Protein AF-A0A426XY56-F1 (afdb_monomer)

Foldseek 3Di:
DDDDPDDDPVVVVVVVCVPVPPPCVVVVDVVVVVCVVVVVPPVVVVCCVVPPDPVVVVVVVVVVVVVVVVVVVVVVVVVVVCVDPVVVVVVVVVVVVVVLVVVVVVVVVVCVVVVPDDDPDDPPPCDVVNVVVDDPPDDDDPPDDDPDD

pLDDT: mean 72.19, std 15.32, range [39.28, 96.94]

Secondary structure (DSSP, 8-state):
--------HHHHHHHHHTT-TTSGGGG-SHHHHHHHHTT-S-HHHHHHHHHS-HHHHHHHHHHHHHHHHHHHHHHHHHHHHHHSHHHHHHHHHHHHHHHHHHHHHHHHHHHHH-TT------TT---TTGGGS----------------

Organism: Ensete ventricosum (NCBI:txid4639)

Sequence (149 aa):
MSDLGHQDPEKEMKARWKGLKNSMKVWNNSSTVEEFKRGLLHPQLARELYTLPSEVLMARAAKEMVLSARAELPRQSVVQYKESLDFKEGLKRMSRVTYEYRYRVALACFHARHLDAEVEEDPFTIHPEDDLVPMERQHAFDDSVSLEP

Solvent-accessible surface area (backbone atoms only — not comparable to full-atom values): 9426 Å² total; per-residue (Å²): 137,84,85,78,76,83,73,60,67,66,60,58,51,55,59,63,54,72,74,59,80,80,68,67,70,81,66,72,44,71,64,64,50,53,34,44,76,70,59,58,55,41,65,61,56,60,47,43,70,76,71,50,58,70,69,61,54,52,55,49,52,52,50,52,52,52,53,49,54,62,54,46,54,58,54,51,50,52,53,53,48,66,68,33,67,66,47,52,51,49,48,53,52,52,50,49,54,56,49,54,52,51,48,53,53,52,49,54,56,45,44,76,75,39,81,86,64,85,74,79,79,63,93,79,65,81,48,82,73,55,71,72,51,85,69,87,87,72,82,80,79,84,81,78,77,85,79,79,133

Nearest PDB structures (foldseek):
  5lj3-assembly1_O  TM=2.291E-01  e=9.831E+00  Saccharomyces cerevisiae

Radius of gyration: 33.85 Å; Cα contacts (8 Å, |Δi|>4): 17; chains: 1; bounding box: 81×64×85 Å

Mean predicted aligned error: 19.59 Å

Structure (mmCIF, N/CA/C/O backbone):
data_AF-A0A426XY56-F1
#
_entry.id   AF-A0A426XY56-F1
#
loop_
_atom_site.group_PDB
_atom_site.id
_atom_site.type_symbol
_atom_site.label_atom_id
_atom_site.label_alt_id
_atom_site.label_comp_id
_atom_site.label_asym_id
_atom_site.label_entity_id
_atom_site.label_seq_id
_atom_site.pdbx_PDB_ins_code
_atom_site.Cartn_x
_atom_site.Cartn_y
_atom_site.Cartn_z
_atom_site.occupancy
_atom_site.B_iso_or_equiv
_atom_site.auth_seq_id
_atom_site.auth_comp_id
_atom_site.auth_asym_id
_atom_site.auth_atom_id
_atom_site.pdbx_PDB_model_num
ATOM 1 N N . MET A 1 1 ? -50.212 35.000 48.508 1.00 39.28 1 MET A N 1
ATOM 2 C CA . MET A 1 1 ? -49.393 35.247 47.305 1.00 39.28 1 MET A CA 1
ATOM 3 C C . MET A 1 1 ? -47.948 35.282 47.765 1.00 39.28 1 MET A C 1
ATOM 5 O O . MET A 1 1 ? -47.599 36.215 48.471 1.00 39.28 1 MET A O 1
ATOM 9 N N . SER A 1 2 ? -47.174 34.227 47.503 1.00 54.44 2 SER A N 1
ATOM 10 C CA . SER A 1 2 ? -45.762 34.171 47.901 1.00 54.44 2 SER A CA 1
ATOM 11 C C . SER A 1 2 ? -44.899 34.670 46.754 1.00 54.44 2 SER A C 1
ATOM 13 O O . SER A 1 2 ? -44.978 34.147 45.644 1.00 54.44 2 SER A O 1
ATOM 15 N N . ASP A 1 3 ? -44.128 35.706 47.057 1.00 49.12 3 ASP A N 1
ATOM 16 C CA . ASP A 1 3 ? -43.170 36.363 46.183 1.00 49.12 3 ASP A CA 1
ATOM 17 C C . ASP A 1 3 ? -42.015 35.398 45.864 1.00 49.12 3 ASP A C 1
ATOM 19 O O . ASP A 1 3 ? -4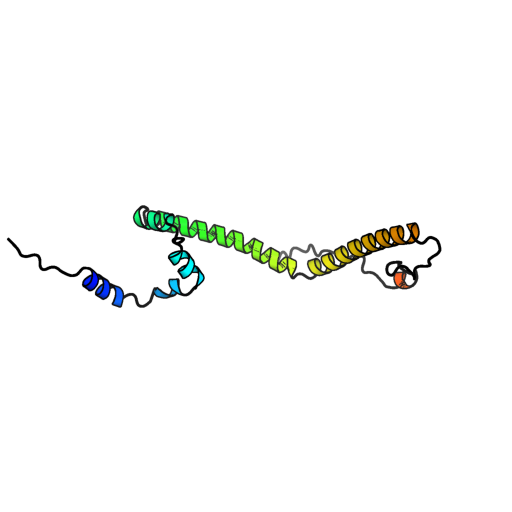1.253 34.988 46.744 1.00 49.12 3 ASP A O 1
ATOM 23 N N . LEU A 1 4 ? -41.940 34.956 44.608 1.00 52.66 4 LEU A N 1
ATOM 24 C CA . LEU A 1 4 ? -40.858 34.123 44.091 1.00 52.66 4 LEU A CA 1
ATOM 25 C C . LEU A 1 4 ? -39.689 35.044 43.745 1.00 52.66 4 LEU A C 1
ATOM 27 O O . LEU A 1 4 ? -39.574 35.529 42.620 1.00 52.66 4 LEU A O 1
ATOM 31 N N . GLY A 1 5 ? -38.821 35.277 44.732 1.00 53.91 5 GLY A N 1
ATOM 32 C CA . GLY A 1 5 ? -37.548 35.955 44.524 1.00 53.91 5 GLY A CA 1
ATOM 33 C C . GLY A 1 5 ? -36.804 35.328 43.344 1.00 53.91 5 GLY A C 1
ATOM 34 O O . GLY A 1 5 ? -36.538 34.125 43.331 1.00 53.91 5 GLY A O 1
ATOM 35 N N . HIS A 1 6 ? -36.512 36.148 42.337 1.00 56.97 6 HIS A N 1
ATOM 36 C CA . HIS A 1 6 ? -35.834 35.754 41.109 1.00 56.97 6 HIS A CA 1
ATOM 37 C C . HIS A 1 6 ? -34.418 35.256 41.449 1.00 56.97 6 HIS A C 1
ATOM 39 O O . HIS A 1 6 ? -33.489 36.044 41.636 1.00 56.97 6 HIS A O 1
ATOM 45 N N . GLN A 1 7 ? -34.251 33.941 41.599 1.00 63.16 7 GLN A N 1
ATOM 46 C CA . GLN A 1 7 ? -32.929 33.328 41.640 1.00 63.16 7 GLN A CA 1
ATOM 47 C C . GLN A 1 7 ? -32.388 33.269 40.217 1.00 63.16 7 GLN A C 1
ATOM 49 O O . GLN A 1 7 ? -32.988 32.646 39.346 1.00 63.16 7 GLN A O 1
ATOM 54 N N . ASP A 1 8 ? -31.255 33.934 40.003 1.00 57.72 8 ASP A N 1
ATOM 55 C CA . ASP A 1 8 ? -30.498 33.878 38.760 1.00 57.72 8 ASP A CA 1
ATOM 56 C C . ASP A 1 8 ? -30.009 32.432 38.507 1.00 57.72 8 ASP A C 1
ATOM 58 O O . ASP A 1 8 ? -29.146 31.941 39.252 1.00 57.72 8 ASP A O 1
ATOM 62 N N . PRO A 1 9 ? -30.520 31.743 37.468 1.00 58.69 9 PRO A N 1
ATOM 63 C CA . PRO A 1 9 ? -30.116 30.378 37.134 1.00 58.69 9 PRO A CA 1
ATOM 64 C C . PRO A 1 9 ? -28.615 30.272 36.833 1.00 58.69 9 PRO A C 1
ATOM 66 O O . PRO A 1 9 ? -27.997 29.230 37.070 1.00 58.69 9 PRO A O 1
ATOM 69 N N . GLU A 1 10 ? -28.000 31.361 36.357 1.00 55.00 10 GLU A N 1
ATOM 70 C CA . GLU A 1 10 ? -26.575 31.424 36.043 1.00 55.00 10 GLU A CA 1
ATOM 71 C C . GLU A 1 10 ? -25.718 31.344 37.315 1.00 55.00 10 GLU A C 1
ATOM 73 O O . GLU A 1 10 ? -24.642 30.734 37.327 1.00 55.00 10 GLU A O 1
ATOM 78 N N . LYS A 1 11 ? -26.219 31.897 38.424 1.00 67.75 11 LYS A N 1
ATOM 79 C CA . LYS A 1 11 ? -25.551 31.879 39.728 1.00 67.75 11 LYS A CA 1
ATOM 80 C C . LYS A 1 11 ? -25.543 30.480 40.346 1.00 67.75 11 LYS A C 1
ATOM 82 O O . LYS A 1 11 ? -24.513 30.066 40.886 1.00 67.75 11 LYS A O 1
ATOM 87 N N . GLU A 1 12 ? -26.640 29.729 40.222 1.00 61.75 12 GLU A N 1
ATOM 88 C CA . GLU A 1 12 ? -26.694 28.330 40.671 1.00 61.75 12 GLU A CA 1
ATOM 89 C C . GLU A 1 12 ? -25.830 27.421 39.779 1.00 61.75 12 GLU A C 1
ATOM 91 O O . GLU A 1 12 ? -25.067 26.593 40.292 1.00 61.75 12 GLU A O 1
ATOM 96 N N . MET A 1 13 ? -25.849 27.623 38.454 1.00 49.09 13 MET A N 1
ATOM 97 C CA . MET A 1 13 ? -24.983 26.876 37.532 1.00 49.09 13 MET A CA 1
ATOM 98 C C . MET A 1 13 ? -23.494 27.120 37.821 1.00 49.09 13 MET A C 1
ATOM 100 O O . MET A 1 13 ? -22.736 26.157 37.955 1.00 49.09 13 MET A O 1
ATOM 104 N N . LYS A 1 14 ? -23.062 28.374 38.020 1.00 55.53 14 LYS A N 1
ATOM 105 C CA . LYS A 1 14 ? -21.659 28.702 38.350 1.00 55.53 14 LYS A CA 1
ATOM 106 C C . LYS A 1 14 ? -21.184 28.066 39.659 1.00 55.53 14 LYS A C 1
ATOM 108 O O . LYS A 1 14 ? -20.032 27.633 39.744 1.00 55.53 14 LYS A O 1
ATOM 113 N N . ALA A 1 15 ? -22.049 27.975 40.671 1.00 61.31 15 ALA A N 1
ATOM 114 C CA . ALA A 1 15 ? -21.719 27.333 41.943 1.00 61.31 15 ALA A CA 1
ATOM 115 C C . ALA A 1 15 ? -21.509 25.817 41.785 1.00 61.31 15 ALA A C 1
ATOM 117 O O . ALA A 1 15 ? -20.549 25.270 42.331 1.00 61.31 15 ALA A O 1
ATOM 118 N N . ARG A 1 16 ? -22.340 25.157 40.966 1.00 57.25 16 ARG A N 1
ATOM 119 C CA . ARG A 1 16 ? -22.210 23.723 40.655 1.00 57.25 16 ARG A CA 1
ATOM 120 C C . ARG A 1 16 ? -20.930 23.399 39.874 1.00 57.25 16 ARG A C 1
ATOM 122 O O . ARG A 1 16 ? -20.329 22.350 40.087 1.00 57.25 16 ARG A O 1
ATOM 129 N N . TRP A 1 17 ? -20.464 24.306 39.015 1.00 50.16 17 TRP A N 1
ATOM 130 C CA . TRP A 1 17 ? -19.292 24.079 38.153 1.00 50.16 17 TRP A CA 1
ATOM 131 C C . TRP A 1 17 ? -17.954 24.198 38.891 1.00 50.16 17 TRP A C 1
ATOM 133 O O . TRP A 1 17 ? -16.952 23.623 38.466 1.00 50.16 17 TRP A O 1
ATOM 143 N N . LYS A 1 18 ? -17.923 24.883 40.041 1.00 56.28 18 LYS A N 1
ATOM 144 C CA . LYS A 1 18 ? -16.706 25.047 40.854 1.00 56.28 18 LYS A CA 1
ATOM 145 C C . LYS A 1 18 ? -16.141 23.716 41.382 1.00 56.28 18 LYS A C 1
ATOM 147 O O . LYS A 1 18 ? -14.942 23.646 41.654 1.00 56.28 18 LYS A O 1
ATOM 152 N N . GLY A 1 19 ? -16.982 22.681 41.497 1.00 53.72 19 GLY A N 1
ATOM 153 C CA . GLY A 1 19 ? -16.606 21.321 41.906 1.00 53.72 19 GLY A CA 1
ATOM 154 C C . GLY A 1 19 ? -16.091 20.426 40.771 1.00 53.72 19 GLY A C 1
ATOM 155 O O . GLY A 1 19 ? -15.539 19.361 41.034 1.00 53.72 19 GLY A O 1
ATOM 156 N N . LEU A 1 20 ? -16.203 20.855 39.510 1.00 53.41 20 LEU A N 1
ATOM 157 C CA . LEU A 1 20 ? -15.894 20.049 38.325 1.00 53.41 20 LEU A CA 1
ATOM 158 C C . LEU A 1 20 ? -14.401 20.104 37.930 1.00 53.41 20 LEU A C 1
ATOM 160 O O . LEU A 1 20 ? -14.049 20.169 36.757 1.00 53.41 20 LEU A O 1
ATOM 164 N N . LYS A 1 21 ? -13.484 20.132 38.903 1.00 51.09 21 LYS A N 1
ATOM 165 C CA . LYS A 1 21 ? -12.057 20.423 38.656 1.00 51.09 21 LYS A CA 1
ATOM 166 C C . LYS A 1 21 ? -11.213 19.244 38.149 1.00 51.09 21 LYS A C 1
ATOM 168 O O . LYS A 1 21 ? -10.008 19.408 38.004 1.00 51.09 21 LYS A O 1
ATOM 173 N N . ASN A 1 22 ? -11.800 18.084 37.843 1.00 47.50 22 ASN A N 1
ATOM 174 C CA . ASN A 1 22 ? -11.019 16.903 37.433 1.00 47.50 22 ASN A CA 1
ATOM 175 C C . ASN A 1 22 ? -11.427 16.262 36.090 1.00 47.50 22 ASN A C 1
ATOM 177 O O . ASN A 1 22 ? -10.697 15.423 35.577 1.00 47.50 22 ASN A O 1
ATOM 181 N N . SER A 1 23 ? -12.533 16.675 35.457 1.00 47.38 23 SER A N 1
ATOM 182 C CA . SER A 1 23 ? -13.000 16.072 34.188 1.00 47.38 23 SER A CA 1
ATOM 183 C C . SER A 1 23 ? -12.622 16.858 32.923 1.00 47.38 23 SER A C 1
ATOM 185 O O . SER A 1 23 ? -12.887 16.408 31.810 1.00 47.38 23 SER A O 1
ATOM 187 N N . MET A 1 24 ? -11.946 18.005 33.053 1.00 45.47 24 MET A N 1
ATOM 188 C CA . MET A 1 24 ? -11.638 18.891 31.917 1.00 45.47 24 MET A CA 1
ATOM 189 C C . MET A 1 24 ? -10.515 18.379 30.994 1.00 45.47 24 MET A C 1
ATOM 191 O O . MET A 1 24 ? -10.254 18.977 29.954 1.00 45.47 24 MET A O 1
ATOM 195 N N . LYS A 1 25 ? -9.882 17.242 31.319 1.00 52.50 25 LYS A N 1
ATOM 196 C CA . LYS A 1 25 ? -8.866 16.604 30.461 1.00 52.50 25 LYS A CA 1
ATOM 197 C C . LYS A 1 25 ? -9.433 16.044 29.150 1.00 52.50 25 LYS A C 1
ATOM 199 O O . LYS A 1 25 ? -8.668 15.868 28.209 1.00 52.50 25 LYS A O 1
ATOM 204 N N . VAL A 1 26 ? -10.749 15.825 29.056 1.00 43.34 26 VAL A N 1
ATOM 205 C CA . VAL A 1 26 ? -11.410 15.389 27.809 1.00 43.34 26 VAL A CA 1
ATOM 206 C C . VAL A 1 26 ? -11.316 16.460 26.708 1.00 43.34 26 VAL A C 1
ATOM 208 O O . VAL A 1 26 ? -11.310 16.124 25.530 1.00 43.34 26 VAL A O 1
ATOM 211 N N . TRP A 1 27 ? -11.148 17.734 27.077 1.00 46.28 27 TRP A N 1
ATOM 212 C CA . TRP A 1 27 ? -11.085 18.872 26.151 1.00 46.28 27 TRP A CA 1
ATOM 213 C C . TRP A 1 27 ? -9.661 19.263 25.719 1.00 46.28 27 TRP A C 1
ATOM 215 O O . TRP A 1 27 ? -9.473 20.312 25.109 1.00 46.28 27 TRP A O 1
ATOM 225 N N . ASN A 1 28 ? -8.640 18.460 26.044 1.00 50.53 28 ASN A N 1
ATOM 226 C CA . ASN A 1 28 ? -7.236 18.856 25.864 1.00 50.53 28 ASN A CA 1
ATOM 227 C C . ASN A 1 28 ? -6.668 18.600 24.451 1.00 50.53 28 ASN A C 1
ATOM 229 O O . ASN A 1 28 ? -5.516 18.933 24.188 1.00 50.53 28 ASN A O 1
ATOM 233 N N . ASN A 1 29 ? -7.454 18.031 23.531 1.00 59.75 29 ASN A N 1
ATOM 234 C CA . ASN A 1 29 ? -7.043 17.837 22.140 1.00 59.75 29 ASN A CA 1
ATOM 235 C C . ASN A 1 29 ? -7.687 18.916 21.262 1.00 59.75 29 ASN A C 1
ATOM 237 O O . ASN A 1 29 ? -8.913 18.965 21.145 1.00 59.75 29 ASN A O 1
ATOM 241 N N . SER A 1 30 ? -6.874 19.759 20.610 1.00 62.28 30 SER A N 1
ATOM 242 C CA . SER A 1 30 ? -7.356 20.865 19.757 1.00 62.28 30 SER A CA 1
ATOM 243 C C . SER A 1 30 ? -8.360 20.402 18.696 1.00 62.28 30 SER A C 1
ATOM 245 O O . SER A 1 30 ? -9.332 21.095 18.419 1.00 62.28 30 SER A O 1
ATOM 247 N N . SER A 1 31 ? -8.186 19.176 18.197 1.00 63.97 31 SER A N 1
ATOM 248 C CA . SER A 1 31 ? -9.126 18.495 17.308 1.00 63.97 31 SER A CA 1
ATOM 249 C C . SER A 1 31 ? -10.543 18.409 17.899 1.00 63.97 31 SER A C 1
ATOM 251 O O . SER A 1 31 ? -11.476 18.909 17.285 1.00 63.97 31 SER A O 1
ATOM 253 N N . THR A 1 32 ? -10.725 17.896 19.123 1.00 56.75 32 THR A N 1
ATOM 254 C CA . THR A 1 32 ? -12.058 17.771 19.762 1.00 56.75 32 THR A CA 1
ATOM 255 C C . THR A 1 32 ? -12.765 19.110 19.996 1.00 56.75 32 THR A C 1
ATOM 257 O O . THR A 1 32 ? -13.992 19.190 19.924 1.00 56.75 32 THR A O 1
ATOM 260 N N . VAL A 1 33 ? -11.998 20.178 20.223 1.00 62.16 33 VAL A N 1
ATOM 261 C CA . VAL A 1 33 ? -12.520 21.543 20.382 1.00 62.16 33 VAL A CA 1
ATOM 262 C C . VAL A 1 33 ? -12.984 22.117 19.039 1.00 62.16 33 VAL A C 1
ATOM 264 O O . VAL A 1 33 ? -14.033 22.758 18.984 1.00 62.16 33 VAL A O 1
ATOM 267 N N . GLU A 1 34 ? -12.256 21.864 17.951 1.00 66.62 34 GLU A N 1
ATOM 268 C CA . GLU A 1 34 ? -12.642 22.298 16.601 1.00 66.62 34 GLU A CA 1
ATOM 269 C C . GLU A 1 34 ? -13.820 21.491 16.028 1.00 66.62 34 GLU A C 1
ATOM 271 O O . GLU A 1 34 ? -14.677 22.052 15.342 1.00 66.62 34 GLU A O 1
ATOM 276 N N . GLU A 1 35 ? -13.937 20.201 16.361 1.00 62.03 35 GLU A N 1
ATOM 277 C CA . GLU A 1 35 ? -15.133 19.395 16.069 1.00 62.03 35 GLU A CA 1
ATOM 278 C C . GLU A 1 35 ? -16.369 19.951 16.792 1.00 62.03 35 GLU A C 1
ATOM 280 O O . GLU A 1 35 ? -17.427 20.113 16.184 1.00 62.03 35 GLU A O 1
ATOM 285 N N . PHE A 1 36 ? -16.242 20.317 18.073 1.00 59.75 36 PHE A N 1
ATOM 286 C CA . PHE A 1 36 ? -17.335 20.930 18.830 1.00 59.75 36 PHE A CA 1
ATOM 287 C C . PHE A 1 36 ? -17.761 22.285 18.257 1.00 59.75 36 PHE A C 1
ATOM 289 O O . PHE A 1 36 ? -18.950 22.499 18.020 1.00 59.75 36 PHE A O 1
ATOM 296 N N . LYS A 1 37 ? -16.800 23.178 17.980 1.00 61.19 37 LYS A N 1
ATOM 297 C CA . LYS A 1 37 ? -17.060 24.499 17.380 1.00 61.19 37 LYS A CA 1
ATOM 298 C C . LYS A 1 37 ? -17.750 24.402 16.020 1.00 61.19 37 LYS A C 1
ATOM 300 O O . LYS A 1 37 ? -18.563 25.258 15.690 1.00 61.19 37 LYS A O 1
ATOM 305 N N . ARG A 1 38 ? -17.458 23.353 15.246 1.00 64.19 38 ARG A N 1
ATOM 306 C CA . ARG A 1 38 ? -18.083 23.087 13.943 1.00 64.19 38 ARG A CA 1
ATOM 307 C C . ARG A 1 38 ? -19.462 22.416 14.047 1.00 64.19 38 ARG A C 1
ATOM 309 O O . ARG A 1 38 ? -20.055 22.094 13.023 1.00 64.19 38 ARG A O 1
ATOM 316 N N . GLY A 1 39 ? -19.973 22.180 15.260 1.00 59.34 39 GLY A N 1
ATOM 317 C CA . GLY A 1 39 ? -21.215 21.431 15.482 1.00 59.34 39 GLY A CA 1
ATOM 318 C C . GLY A 1 39 ? -21.091 19.941 15.143 1.00 59.34 39 GLY A C 1
ATOM 319 O O . GLY A 1 39 ? -22.101 19.257 14.999 1.00 59.34 39 GLY A O 1
ATOM 320 N N . LEU A 1 40 ? -19.858 19.439 15.008 1.00 58.03 40 LEU A N 1
ATOM 321 C CA . LEU A 1 40 ? -19.548 18.034 14.762 1.00 58.03 40 LEU A CA 1
ATOM 322 C C . LEU A 1 40 ? -19.465 17.199 16.040 1.00 58.03 40 LEU A C 1
ATOM 324 O O . LEU A 1 40 ? -19.353 15.977 15.927 1.00 58.03 40 LEU A O 1
ATOM 328 N N . LEU A 1 41 ? -19.598 17.800 17.239 1.00 59.50 41 LEU A N 1
ATOM 329 C CA . LEU A 1 41 ? -20.156 17.031 18.355 1.00 59.50 41 LEU A CA 1
ATOM 330 C C . LEU A 1 41 ? -21.520 16.563 17.890 1.00 59.50 41 LEU A C 1
ATOM 332 O O . LEU A 1 41 ? -22.480 17.326 17.829 1.00 59.50 41 LEU A O 1
ATOM 336 N N . HIS A 1 42 ? -21.503 15.307 17.471 1.00 60.38 42 HIS A N 1
ATOM 337 C CA . HIS A 1 42 ? -22.497 14.652 16.662 1.00 60.38 42 HIS A CA 1
ATOM 338 C C . HIS A 1 42 ? -23.876 15.041 17.213 1.00 60.38 42 HIS A C 1
ATOM 340 O O . HIS A 1 42 ? -24.200 14.654 18.337 1.00 60.38 42 HIS A O 1
ATOM 346 N N . PRO A 1 43 ? -24.700 15.818 16.486 1.00 66.88 43 PRO A N 1
ATOM 347 C CA . PRO A 1 43 ? -26.060 16.136 16.928 1.00 66.88 43 PRO A CA 1
ATOM 348 C C . PRO A 1 43 ? -26.855 14.862 17.271 1.00 66.88 43 PRO A C 1
ATOM 350 O O . PRO A 1 43 ? -27.760 14.876 18.103 1.00 66.88 43 PRO A O 1
ATOM 353 N N . GLN A 1 44 ? -26.450 13.736 16.676 1.00 62.72 44 GLN A N 1
ATOM 354 C CA . GLN A 1 44 ? -26.823 12.376 17.054 1.00 62.72 44 GLN A CA 1
ATOM 355 C C . GLN A 1 44 ? -26.340 11.956 18.452 1.00 62.72 44 GLN A C 1
ATOM 357 O O . GLN A 1 44 ? -27.184 11.537 19.225 1.00 62.72 44 GLN A O 1
ATOM 362 N N . LEU A 1 45 ? -25.067 12.127 18.840 1.00 67.31 45 LEU A N 1
ATOM 363 C CA . LEU A 1 45 ? -24.608 11.881 20.222 1.00 67.31 45 LEU A CA 1
ATOM 364 C C . LEU A 1 45 ? -25.368 12.743 21.232 1.00 67.31 45 LEU A C 1
ATOM 366 O O . LEU A 1 45 ? -25.804 12.232 22.256 1.00 67.31 45 LEU A O 1
ATOM 370 N N . ALA A 1 46 ? -25.571 14.030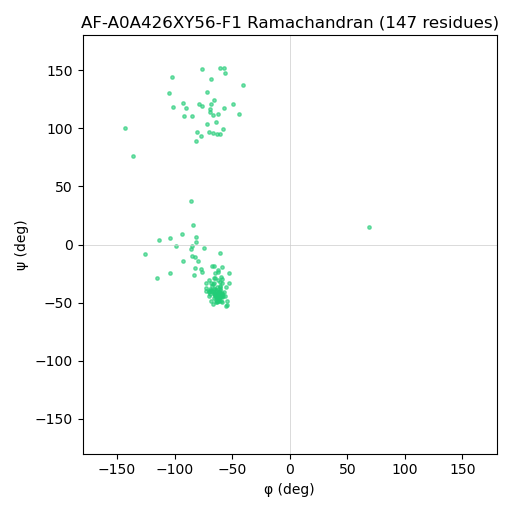 20.942 1.00 69.19 46 ALA A N 1
ATOM 371 C CA . ALA A 1 46 ? -26.336 14.910 21.824 1.00 69.19 46 ALA A CA 1
ATOM 372 C C . ALA A 1 46 ? -27.793 14.436 21.981 1.00 69.19 46 ALA A C 1
ATOM 374 O O . ALA A 1 46 ? -28.296 14.373 23.100 1.00 69.19 46 ALA A O 1
ATOM 375 N N . ARG A 1 47 ? -28.459 14.033 20.887 1.00 68.38 47 ARG A N 1
ATOM 376 C CA . ARG A 1 47 ? -29.792 13.408 20.957 1.00 68.38 47 ARG A CA 1
ATOM 377 C C . ARG A 1 47 ? -29.759 12.095 21.729 1.00 68.38 47 ARG A C 1
ATOM 379 O O . ARG A 1 47 ? -30.598 11.887 22.594 1.00 68.38 47 ARG A O 1
ATOM 386 N N . GLU A 1 48 ? -28.813 11.216 21.447 1.00 71.94 48 GLU A N 1
ATOM 387 C CA . GLU A 1 48 ? -28.709 9.894 22.066 1.00 71.94 48 GLU A CA 1
ATOM 388 C C . GLU A 1 48 ? -28.488 9.982 23.575 1.00 71.94 48 GLU A C 1
ATOM 390 O O . GLU A 1 48 ? -29.162 9.275 24.315 1.00 71.94 48 GLU A O 1
ATOM 395 N N . LEU A 1 49 ? -27.645 10.907 24.038 1.00 76.75 49 LEU A N 1
ATOM 396 C CA . LEU A 1 49 ? -27.415 11.167 25.463 1.00 76.75 49 LEU A CA 1
ATOM 397 C C . LEU A 1 49 ? -28.683 11.612 26.207 1.00 76.75 49 LEU A C 1
ATOM 399 O O . LEU A 1 49 ? -28.835 11.301 27.384 1.00 76.75 49 LEU A O 1
ATOM 403 N N . TYR A 1 50 ? -29.585 12.329 25.531 1.00 74.25 50 TYR A N 1
ATOM 404 C CA . TYR A 1 50 ? -30.846 12.804 26.110 1.00 74.25 50 TYR A CA 1
ATOM 405 C C . TYR A 1 50 ? -32.037 11.860 25.888 1.00 74.25 50 TYR A C 1
ATOM 407 O O . TYR A 1 50 ? -33.068 12.037 26.533 1.00 74.25 50 TYR A O 1
ATOM 415 N N . THR A 1 51 ? -31.927 10.880 24.986 1.00 84.00 51 THR A N 1
ATOM 416 C CA . THR A 1 51 ? -33.061 10.030 24.570 1.00 84.00 51 THR A CA 1
ATOM 417 C C . THR A 1 51 ? -32.878 8.557 24.948 1.00 84.00 51 THR A C 1
ATOM 419 O O . THR A 1 51 ? -33.871 7.858 25.138 1.00 84.00 51 THR A O 1
ATOM 422 N N . LEU A 1 52 ? -31.639 8.057 25.040 1.00 86.56 52 LEU A N 1
ATOM 423 C CA . LEU A 1 52 ? -31.352 6.639 25.271 1.00 86.56 52 LEU A CA 1
ATOM 424 C C . LEU A 1 52 ? -30.960 6.349 26.731 1.00 86.56 52 LEU A C 1
ATOM 426 O O . LEU A 1 52 ? -30.250 7.145 27.347 1.00 86.56 52 LEU A O 1
ATOM 430 N N . PRO A 1 53 ? -31.355 5.185 27.283 1.00 89.31 53 PRO A N 1
ATOM 431 C CA . PRO A 1 53 ? -30.886 4.724 28.587 1.00 89.31 53 PRO A CA 1
ATOM 432 C C . PRO A 1 53 ? -29.363 4.536 28.625 1.00 89.31 53 PRO A C 1
ATOM 434 O O . PRO A 1 53 ? -28.740 4.181 27.620 1.00 89.31 53 PRO A O 1
ATOM 437 N N . SER A 1 54 ? -28.772 4.689 29.813 1.00 81.88 54 SER A N 1
ATOM 438 C CA . SER A 1 54 ? -27.323 4.566 30.037 1.00 81.88 54 SER A CA 1
ATOM 439 C C . SER A 1 54 ? -26.743 3.230 29.561 1.00 81.88 54 SER A C 1
ATOM 441 O O . SER A 1 54 ? -25.653 3.201 28.998 1.00 81.88 54 SER A O 1
ATOM 443 N N . GLU A 1 55 ? -27.480 2.133 29.712 1.00 87.69 55 GLU A N 1
ATOM 444 C CA . GLU A 1 55 ? -27.055 0.795 29.289 1.00 87.69 55 GLU A CA 1
ATOM 445 C C . GLU A 1 55 ? -26.862 0.686 27.765 1.00 87.69 55 GLU A C 1
ATOM 447 O O . GLU A 1 55 ? -25.871 0.127 27.292 1.00 87.69 55 GLU A O 1
ATOM 452 N N . VAL A 1 56 ? -27.747 1.315 26.982 1.00 88.62 56 VAL A N 1
ATOM 453 C CA . VAL A 1 56 ? -27.675 1.331 25.510 1.00 88.62 56 VAL A CA 1
ATOM 454 C C . VAL A 1 56 ? -26.480 2.157 25.032 1.00 88.62 56 VAL A C 1
ATOM 456 O O . VAL A 1 56 ? -25.788 1.775 24.085 1.00 88.62 56 VAL A O 1
ATOM 459 N N . LEU A 1 57 ? -26.204 3.270 25.712 1.00 85.56 57 LEU A N 1
ATOM 460 C CA . LEU A 1 57 ? -25.057 4.127 25.414 1.00 85.56 57 LEU A CA 1
ATOM 461 C C . LEU A 1 57 ? -23.733 3.408 25.689 1.00 85.56 57 LEU A C 1
ATOM 463 O O . LEU A 1 57 ? -22.828 3.457 24.856 1.00 85.56 57 LEU A O 1
ATO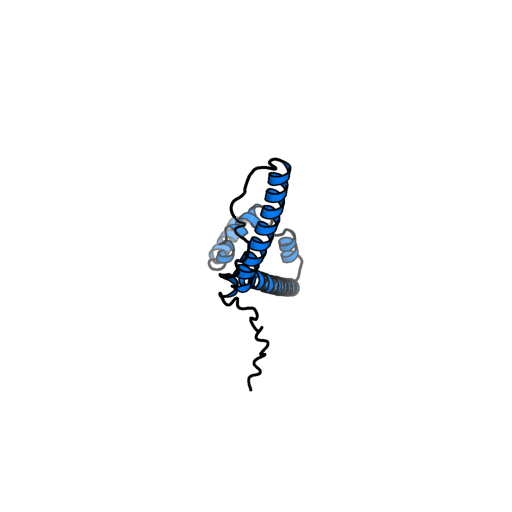M 467 N N . MET A 1 58 ? -23.639 2.682 26.805 1.00 84.31 58 MET A N 1
ATOM 468 C CA . MET A 1 58 ? -22.450 1.894 27.141 1.00 84.31 58 MET A CA 1
ATOM 469 C C . MET A 1 58 ? -22.230 0.743 26.156 1.00 84.31 58 MET A C 1
ATOM 471 O O . MET A 1 58 ? -21.103 0.538 25.704 1.00 84.31 58 MET A O 1
ATOM 475 N N . ALA A 1 59 ? -23.293 0.039 25.756 1.00 89.12 59 ALA A N 1
ATOM 476 C CA . ALA A 1 59 ? -23.204 -1.023 24.756 1.00 89.12 59 ALA A CA 1
ATOM 477 C C . ALA A 1 59 ? -22.713 -0.498 23.396 1.00 89.12 59 ALA A C 1
ATOM 479 O O . ALA A 1 59 ? -21.879 -1.127 22.739 1.00 89.12 59 ALA A O 1
ATOM 480 N N . ARG A 1 60 ? -23.184 0.683 22.977 1.00 85.56 60 ARG A N 1
ATOM 481 C CA . ARG A 1 60 ? -22.743 1.313 21.728 1.00 85.56 60 ARG A CA 1
ATOM 482 C C . ARG A 1 60 ? -21.301 1.805 21.807 1.00 85.56 60 ARG A C 1
ATOM 484 O O . ARG A 1 60 ? -20.537 1.546 20.884 1.00 85.56 60 ARG A O 1
ATOM 491 N N . ALA A 1 61 ? -20.918 2.451 22.906 1.00 85.06 61 ALA A N 1
ATOM 492 C CA . ALA A 1 61 ? -19.540 2.880 23.130 1.00 85.06 61 ALA A CA 1
ATOM 493 C C . ALA A 1 61 ? -18.577 1.682 23.114 1.00 85.06 61 ALA A C 1
ATOM 495 O O . ALA A 1 61 ? -17.571 1.716 22.410 1.00 85.06 61 ALA A O 1
ATOM 496 N N . ALA A 1 62 ? -18.928 0.588 23.797 1.00 90.25 62 ALA A N 1
ATOM 497 C CA . ALA A 1 62 ? -18.150 -0.6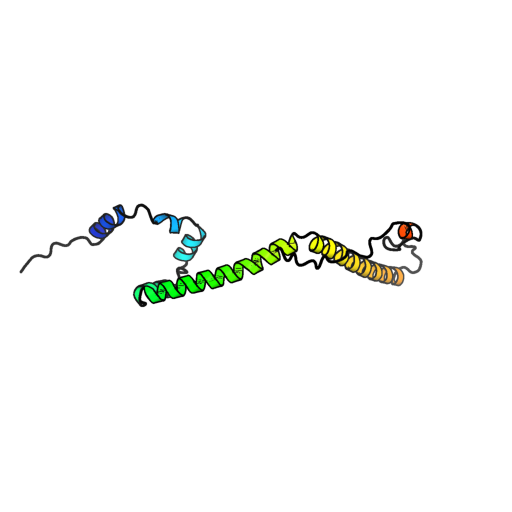47 23.776 1.00 90.25 62 ALA A CA 1
ATOM 498 C C . ALA A 1 62 ? -18.028 -1.223 22.355 1.00 90.25 62 ALA A C 1
ATOM 500 O O . ALA A 1 62 ? -16.938 -1.609 21.935 1.00 90.25 62 ALA A O 1
ATOM 501 N N . LYS A 1 63 ? -19.118 -1.225 21.577 1.00 89.69 63 LYS A N 1
ATOM 502 C CA . LYS A 1 63 ? -19.098 -1.674 20.179 1.00 89.69 63 LYS A CA 1
ATOM 503 C C . LYS A 1 63 ? -18.167 -0.822 19.310 1.00 89.69 63 LYS A C 1
ATOM 505 O O . LYS A 1 63 ? -17.375 -1.383 18.559 1.00 89.69 63 LYS A O 1
ATOM 510 N N . GLU A 1 64 ? -18.229 0.502 19.418 1.00 86.31 64 GLU A N 1
ATOM 511 C CA . GLU A 1 64 ? -17.355 1.409 18.659 1.00 86.31 64 GLU A CA 1
ATOM 512 C C . GLU A 1 64 ? -15.881 1.268 19.065 1.00 86.31 64 GLU A C 1
ATOM 514 O O . GLU A 1 64 ? -14.996 1.265 18.210 1.00 86.31 64 GLU A O 1
ATOM 519 N N . MET A 1 65 ? -15.595 1.065 20.354 1.00 83.38 65 MET A N 1
ATOM 520 C CA . MET A 1 65 ? -14.239 0.763 20.826 1.00 83.38 65 MET A CA 1
ATOM 521 C C . MET A 1 65 ? -13.703 -0.546 20.231 1.00 83.38 65 MET A C 1
ATOM 523 O O . MET A 1 65 ? -12.551 -0.606 19.810 1.00 83.38 65 MET A O 1
ATOM 527 N N . VAL A 1 66 ? -14.536 -1.584 20.126 1.00 91.19 66 VAL A N 1
ATOM 528 C CA . VAL A 1 66 ? -14.140 -2.856 19.499 1.00 91.19 66 VAL A CA 1
ATOM 529 C C . VAL A 1 66 ? -13.937 -2.697 17.989 1.00 91.19 66 VAL A C 1
ATOM 531 O O . VAL A 1 66 ? -12.963 -3.216 17.444 1.00 91.19 66 VAL A O 1
ATOM 534 N N . LEU A 1 67 ? -14.823 -1.971 17.298 1.00 85.94 67 LEU A N 1
ATOM 535 C CA . LEU A 1 67 ? -14.700 -1.716 15.857 1.00 85.94 67 LEU A CA 1
ATOM 536 C C . LEU A 1 67 ? -13.455 -0.885 15.527 1.00 85.94 67 LEU A C 1
ATOM 538 O O . LEU A 1 67 ? -12.731 -1.223 14.591 1.00 85.94 67 LEU A O 1
ATOM 542 N N . SER A 1 68 ? -13.180 0.160 16.307 1.00 76.75 68 SER A N 1
ATOM 543 C CA . SER A 1 68 ? -11.979 0.985 16.145 1.00 76.75 68 SER A CA 1
ATOM 544 C C . SER A 1 68 ? -10.706 0.198 16.450 1.00 76.75 68 SER A C 1
ATOM 546 O O . SER A 1 68 ? -9.807 0.187 15.616 1.00 76.75 68 SER A O 1
ATOM 548 N N . ALA A 1 69 ? -10.649 -0.560 17.549 1.00 79.50 69 ALA A N 1
ATOM 549 C CA . ALA A 1 69 ? -9.513 -1.435 17.844 1.00 79.50 69 ALA A CA 1
ATOM 550 C C . ALA A 1 69 ? -9.261 -2.451 16.714 1.00 79.50 69 ALA A C 1
ATOM 552 O O . ALA A 1 69 ? -8.123 -2.656 16.291 1.00 79.50 69 ALA A O 1
ATOM 553 N N . ARG A 1 70 ? -10.329 -3.029 16.149 1.00 79.38 70 ARG A N 1
ATOM 554 C CA . ARG A 1 70 ? -10.239 -3.941 15.002 1.00 79.38 70 ARG A CA 1
ATOM 555 C C . ARG A 1 70 ? -9.737 -3.256 13.727 1.00 79.38 70 ARG A C 1
ATOM 557 O O . ARG A 1 70 ? -9.141 -3.932 12.897 1.00 79.38 70 ARG A O 1
ATOM 564 N N . ALA A 1 71 ? -9.972 -1.957 13.558 1.00 80.19 71 ALA A N 1
ATOM 565 C CA . ALA A 1 71 ? -9.466 -1.171 12.433 1.00 80.19 71 ALA A CA 1
ATOM 566 C C . ALA A 1 71 ? -8.023 -0.672 12.644 1.00 80.19 71 ALA A C 1
ATOM 568 O O . ALA A 1 71 ? -7.302 -0.471 11.666 1.00 80.19 71 ALA A O 1
ATOM 569 N N . GLU A 1 72 ? -7.577 -0.509 13.889 1.00 81.19 72 GLU A N 1
ATOM 570 C CA . GLU A 1 72 ? -6.200 -0.118 14.217 1.00 81.19 72 GLU A CA 1
ATOM 571 C C . GLU A 1 72 ? -5.193 -1.251 13.970 1.00 81.19 72 GLU A C 1
ATOM 573 O O . GLU A 1 72 ? -4.114 -1.002 13.435 1.00 81.19 72 GLU A O 1
ATOM 578 N N . LEU A 1 73 ? -5.560 -2.509 14.243 1.00 77.12 73 LEU A N 1
ATOM 579 C CA . LEU A 1 73 ? -4.705 -3.674 13.963 1.00 77.12 73 LEU A CA 1
ATOM 580 C C . LEU A 1 73 ? -4.229 -3.766 12.494 1.00 77.12 73 LEU A C 1
ATOM 582 O O . LEU A 1 73 ? -3.020 -3.846 12.264 1.00 77.12 73 LEU A O 1
ATOM 586 N N . PRO A 1 74 ? -5.107 -3.705 11.470 1.00 82.81 74 PRO A N 1
ATOM 587 C CA . PRO A 1 74 ? -4.665 -3.736 10.083 1.00 82.81 74 PRO A CA 1
ATOM 588 C C . PRO A 1 74 ? -3.866 -2.482 9.708 1.00 82.81 74 PRO A C 1
ATOM 590 O O . PRO A 1 74 ? -2.903 -2.593 8.953 1.00 82.81 74 PRO A O 1
ATOM 593 N N . ARG A 1 75 ? -4.185 -1.305 10.266 1.00 89.19 75 ARG A N 1
ATOM 594 C CA . ARG A 1 75 ? -3.405 -0.075 10.031 1.00 89.19 75 ARG A CA 1
ATOM 595 C C . ARG A 1 75 ? -1.969 -0.222 10.514 1.00 89.19 75 ARG A C 1
ATOM 597 O O . ARG A 1 75 ? -1.048 0.078 9.758 1.00 89.19 75 ARG A O 1
ATOM 604 N N . GLN A 1 76 ? -1.783 -0.736 11.726 1.00 90.44 76 GLN A N 1
ATOM 605 C CA . GLN A 1 76 ? -0.460 -1.019 12.274 1.00 90.44 76 GLN A CA 1
ATOM 606 C C . GLN A 1 76 ? 0.275 -2.056 11.423 1.00 90.44 76 GLN A C 1
ATOM 608 O O . GLN A 1 76 ? 1.418 -1.817 11.046 1.00 90.44 76 GLN A O 1
ATOM 613 N N . SER A 1 77 ? -0.391 -3.147 11.027 1.00 88.38 77 SER A N 1
ATOM 614 C CA . SER A 1 77 ? 0.230 -4.179 10.184 1.00 88.38 77 SER A CA 1
ATOM 615 C C . SER A 1 77 ? 0.703 -3.643 8.827 1.00 88.38 77 SER A C 1
ATOM 617 O O . SER A 1 77 ? 1.784 -3.999 8.373 1.00 88.38 77 SER A O 1
ATOM 619 N N . VAL A 1 78 ? -0.049 -2.728 8.203 1.00 93.06 78 VAL A N 1
ATOM 620 C CA . VAL A 1 78 ? 0.336 -2.098 6.930 1.00 93.06 78 VAL A CA 1
ATOM 621 C C . VAL A 1 78 ? 1.537 -1.174 7.110 1.00 93.06 78 VAL A C 1
ATOM 623 O O . VAL A 1 78 ? 2.409 -1.138 6.243 1.00 93.06 78 VAL A O 1
ATOM 626 N N . VAL A 1 79 ? 1.596 -0.422 8.213 1.00 95.88 79 VAL A N 1
ATOM 627 C CA . VAL A 1 79 ? 2.759 0.422 8.530 1.00 95.88 79 VAL A CA 1
ATOM 628 C C . VAL A 1 79 ? 3.998 -0.449 8.727 1.00 95.88 79 VAL A C 1
ATOM 630 O O . VAL A 1 79 ? 5.001 -0.223 8.057 1.00 95.88 79 VAL A O 1
ATOM 633 N N . GLN A 1 80 ? 3.894 -1.497 9.546 1.00 95.75 80 GLN A N 1
ATOM 634 C CA . GLN A 1 80 ? 4.989 -2.440 9.785 1.00 95.75 80 GLN A CA 1
ATOM 635 C C . GLN A 1 80 ? 5.439 -3.137 8.495 1.00 95.75 80 GLN A C 1
ATOM 637 O O . GLN A 1 80 ? 6.630 -3.216 8.206 1.00 95.75 80 GLN A O 1
ATOM 642 N N . TYR A 1 81 ? 4.492 -3.566 7.659 1.00 93.88 81 TYR A N 1
ATOM 643 C CA . TYR A 1 81 ? 4.793 -4.156 6.358 1.00 93.88 81 TYR A CA 1
ATOM 644 C C . TYR A 1 81 ? 5.560 -3.189 5.447 1.00 93.88 81 TYR A C 1
ATOM 646 O O . TYR A 1 81 ? 6.557 -3.580 4.848 1.00 93.88 81 TYR A O 1
ATOM 654 N N . LYS A 1 82 ? 5.165 -1.913 5.374 1.00 94.81 82 LYS A N 1
ATOM 655 C CA . LYS A 1 82 ? 5.893 -0.899 4.588 1.00 94.81 82 LYS A CA 1
ATOM 656 C C . LYS A 1 82 ? 7.301 -0.618 5.118 1.00 94.81 82 LYS A C 1
ATOM 658 O O . LYS A 1 82 ? 8.175 -0.214 4.352 1.00 94.81 82 LYS A O 1
ATOM 663 N N . GLU A 1 83 ? 7.518 -0.792 6.416 1.00 96.06 83 GLU A N 1
ATOM 664 C CA . GLU A 1 83 ? 8.823 -0.604 7.052 1.00 96.06 83 GLU A CA 1
ATOM 665 C C . GLU A 1 83 ? 9.738 -1.830 6.920 1.00 96.06 83 GLU A C 1
ATOM 667 O O . GLU A 1 83 ? 10.965 -1.668 6.999 1.00 96.06 83 GLU A O 1
ATOM 672 N N . SER A 1 84 ? 9.160 -3.010 6.654 1.00 96.25 84 SER A N 1
ATOM 673 C CA . SER A 1 84 ? 9.870 -4.281 6.484 1.00 96.25 84 SER A CA 1
ATOM 674 C C . SER A 1 84 ? 10.937 -4.235 5.384 1.00 96.25 84 SER A C 1
ATOM 676 O O . SER A 1 84 ? 10.849 -3.479 4.408 1.00 96.25 84 SER A O 1
ATOM 678 N N . LEU A 1 85 ? 11.969 -5.067 5.552 1.00 96.94 85 LEU A N 1
ATOM 679 C CA . LEU A 1 85 ? 13.056 -5.196 4.584 1.00 96.94 85 LEU A CA 1
ATOM 680 C C . LEU A 1 85 ? 12.546 -5.756 3.252 1.00 96.94 85 LEU A C 1
ATOM 682 O O . LEU A 1 85 ? 12.880 -5.214 2.201 1.00 96.94 85 LEU A O 1
ATOM 686 N N . ASP A 1 86 ? 11.680 -6.767 3.303 1.00 94.00 86 ASP A N 1
ATOM 687 C CA . ASP A 1 86 ? 11.128 -7.431 2.120 1.00 94.00 86 ASP A CA 1
ATOM 688 C C . ASP A 1 86 ? 10.344 -6.470 1.231 1.00 94.00 86 ASP A C 1
ATOM 690 O O . ASP A 1 86 ? 10.467 -6.511 0.008 1.00 94.00 86 ASP A O 1
ATOM 694 N N . PHE A 1 87 ? 9.576 -5.552 1.829 1.00 95.38 87 PHE A N 1
ATOM 695 C CA . PHE A 1 87 ? 8.868 -4.527 1.068 1.00 95.38 87 PHE A CA 1
ATOM 696 C C . PHE A 1 87 ? 9.837 -3.571 0.362 1.00 95.38 87 PHE A C 1
ATOM 698 O O . PHE A 1 87 ? 9.655 -3.258 -0.816 1.00 95.38 87 PHE A O 1
ATOM 705 N N . LYS A 1 88 ? 10.889 -3.119 1.054 1.00 94.62 88 LYS A N 1
ATOM 706 C CA . LYS A 1 88 ? 11.909 -2.224 0.481 1.00 94.62 88 LYS A CA 1
ATOM 707 C C . LYS A 1 88 ? 12.702 -2.906 -0.634 1.00 94.62 88 LYS A C 1
ATOM 709 O O . LYS A 1 88 ? 12.929 -2.301 -1.681 1.00 94.62 88 LYS A O 1
ATOM 714 N N . GLU A 1 89 ? 13.081 -4.163 -0.438 1.00 90.81 89 GLU A N 1
ATOM 715 C CA . GLU A 1 89 ? 13.788 -4.958 -1.440 1.00 90.81 89 GLU A CA 1
ATOM 716 C C . GLU A 1 89 ? 12.878 -5.277 -2.636 1.00 90.81 89 GLU A C 1
ATOM 718 O O . GLU A 1 89 ? 13.283 -5.136 -3.791 1.00 90.81 89 GLU A O 1
ATOM 723 N N . GLY A 1 90 ? 11.605 -5.586 -2.382 1.00 91.69 90 GLY A N 1
ATOM 724 C CA . GLY A 1 90 ? 10.573 -5.697 -3.409 1.00 91.69 90 GLY A CA 1
ATOM 725 C C . GLY A 1 90 ? 10.439 -4.413 -4.230 1.00 91.69 90 GLY A C 1
ATOM 726 O O . GLY A 1 90 ? 10.433 -4.466 -5.459 1.00 91.69 90 GLY A O 1
ATOM 727 N N . LEU A 1 91 ? 10.432 -3.247 -3.576 1.00 93.06 91 LEU A N 1
ATOM 728 C CA . LEU A 1 91 ? 10.385 -1.951 -4.252 1.00 93.06 91 LEU A CA 1
ATOM 729 C C . LEU A 1 91 ? 11.633 -1.698 -5.105 1.00 93.06 91 LEU A C 1
ATOM 731 O O . LEU A 1 91 ? 11.507 -1.193 -6.221 1.00 93.06 91 LEU A O 1
ATOM 735 N N . LYS A 1 92 ? 12.827 -2.069 -4.629 1.00 90.69 92 LYS A N 1
ATOM 736 C CA . LYS A 1 92 ? 14.078 -1.969 -5.398 1.00 90.69 92 LYS A CA 1
ATOM 737 C C . LYS A 1 92 ? 14.025 -2.841 -6.654 1.00 90.69 92 LYS A C 1
ATOM 739 O O . LYS A 1 92 ? 14.346 -2.365 -7.743 1.00 90.69 92 LYS A O 1
ATOM 744 N N . ARG A 1 93 ? 13.546 -4.082 -6.525 1.00 90.75 93 ARG A N 1
ATOM 745 C CA . ARG A 1 93 ? 13.355 -5.013 -7.651 1.00 90.75 93 ARG A CA 1
ATOM 746 C C . ARG A 1 93 ? 12.336 -4.480 -8.657 1.00 90.75 93 ARG A C 1
ATOM 748 O O . ARG A 1 93 ? 12.635 -4.417 -9.845 1.00 90.75 93 ARG A O 1
ATOM 755 N N . MET A 1 94 ? 11.171 -4.030 -8.188 1.00 86.75 94 MET A N 1
ATOM 756 C CA . MET A 1 94 ? 10.139 -3.438 -9.047 1.00 86.75 94 MET A CA 1
ATOM 757 C C . MET A 1 94 ? 10.641 -2.176 -9.756 1.00 86.75 94 MET A C 1
ATOM 759 O O . MET A 1 94 ? 10.429 -2.018 -10.958 1.00 86.75 94 MET A O 1
ATOM 763 N N . SER A 1 95 ? 11.353 -1.303 -9.039 1.00 90.62 95 SER A N 1
ATOM 764 C CA . SER A 1 95 ? 11.935 -0.084 -9.610 1.00 90.62 95 SER A CA 1
ATOM 765 C C . SER A 1 95 ? 12.916 -0.418 -10.731 1.00 90.62 95 SER A C 1
ATOM 767 O O . SER A 1 95 ? 12.819 0.170 -11.807 1.00 90.62 95 SER A O 1
ATOM 769 N N . ARG A 1 96 ? 13.790 -1.413 -10.526 1.00 87.81 96 ARG A N 1
ATOM 770 C CA . ARG A 1 96 ? 14.751 -1.862 -11.540 1.00 87.81 96 ARG A CA 1
ATOM 771 C C . ARG A 1 96 ? 14.057 -2.336 -12.819 1.00 87.81 96 ARG A C 1
ATOM 773 O O . ARG A 1 96 ? 14.352 -1.814 -13.886 1.00 87.81 96 ARG A O 1
ATOM 780 N N . VAL A 1 97 ? 13.055 -3.210 -12.700 1.00 83.94 97 VAL A N 1
ATOM 781 C CA . VAL A 1 97 ? 12.292 -3.725 -13.855 1.00 83.94 97 VAL A CA 1
ATOM 782 C C . VAL A 1 97 ? 11.612 -2.596 -14.634 1.00 83.94 97 VAL A C 1
ATOM 784 O O . VAL A 1 97 ? 11.657 -2.558 -15.863 1.00 83.94 97 VAL A O 1
ATOM 787 N N . THR A 1 98 ? 10.993 -1.640 -13.933 1.00 91.44 98 THR A N 1
ATOM 788 C CA . THR A 1 98 ? 10.342 -0.504 -14.607 1.00 91.44 98 THR A CA 1
ATOM 789 C C . THR A 1 98 ? 11.339 0.425 -15.295 1.00 91.44 98 THR A C 1
ATOM 791 O O . THR A 1 98 ? 11.040 0.951 -16.368 1.00 91.44 98 THR A O 1
ATOM 794 N N . TYR A 1 99 ? 12.519 0.621 -14.707 1.00 86.38 99 TYR A N 1
ATOM 795 C CA . TYR A 1 99 ? 13.578 1.432 -15.292 1.00 86.38 99 TYR A CA 1
ATOM 796 C C . TYR A 1 99 ? 14.167 0.762 -16.539 1.00 86.38 99 TYR A C 1
ATOM 798 O O . TYR A 1 99 ? 14.206 1.396 -17.590 1.00 86.38 99 TYR A O 1
ATOM 806 N N . GLU A 1 100 ? 14.511 -0.527 -16.454 1.00 88.31 100 GLU A N 1
ATOM 807 C CA . GLU A 1 100 ? 14.993 -1.346 -17.576 1.00 88.31 100 GLU A CA 1
ATOM 808 C C . GLU A 1 100 ? 14.014 -1.314 -18.757 1.00 88.31 100 GLU A C 1
ATOM 810 O O . GLU A 1 100 ? 14.399 -1.036 -19.893 1.00 88.31 100 GLU A O 1
ATOM 815 N N . TYR A 1 101 ? 12.720 -1.528 -18.495 1.00 87.81 101 TYR A N 1
ATOM 816 C CA . TYR A 1 101 ? 11.697 -1.483 -19.539 1.00 87.81 101 TYR A CA 1
ATOM 817 C C . TYR A 1 101 ? 11.640 -0.113 -20.227 1.00 87.81 101 TYR A C 1
ATOM 819 O O . TYR A 1 101 ? 11.648 -0.021 -21.456 1.00 87.81 101 TYR A O 1
ATOM 827 N N . ARG A 1 102 ? 11.607 0.972 -19.444 1.00 89.88 102 ARG A N 1
ATOM 828 C CA . ARG A 1 102 ? 11.557 2.335 -19.993 1.00 89.88 102 ARG A CA 1
ATOM 829 C C . ARG A 1 102 ? 12.822 2.689 -20.765 1.00 89.88 102 ARG A C 1
ATOM 831 O O . ARG A 1 102 ? 12.715 3.354 -21.793 1.00 89.88 102 ARG A O 1
ATOM 838 N N . TYR A 1 103 ? 13.979 2.245 -20.288 1.00 86.00 103 TYR A N 1
ATOM 839 C CA . TYR A 1 103 ? 15.256 2.428 -20.961 1.00 86.00 103 TYR A CA 1
ATOM 840 C C . TYR A 1 103 ? 15.258 1.735 -22.325 1.00 86.00 103 TYR A C 1
ATOM 842 O O . TYR A 1 103 ? 15.509 2.393 -23.328 1.00 86.00 103 TYR A O 1
ATOM 850 N N . ARG A 1 104 ? 14.839 0.465 -22.403 1.00 86.12 104 ARG A N 1
ATOM 851 C CA . ARG A 1 104 ? 14.735 -0.273 -23.677 1.00 86.12 104 ARG A CA 1
ATOM 852 C C . ARG A 1 104 ? 13.798 0.398 -24.677 1.00 86.12 104 ARG A C 1
ATOM 854 O O . ARG A 1 104 ? 14.119 0.491 -25.859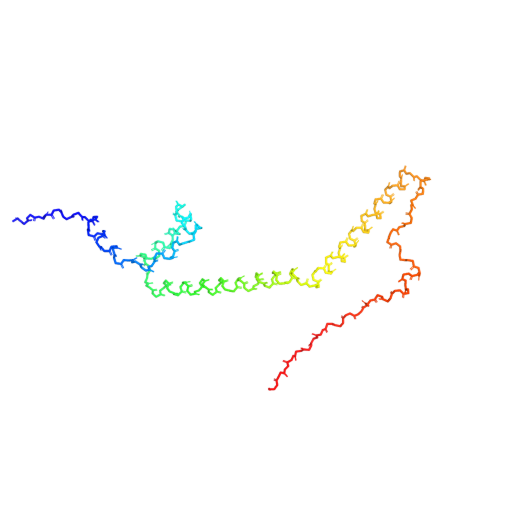 1.00 86.12 104 ARG A O 1
ATOM 861 N N . VAL A 1 105 ? 12.653 0.899 -24.213 1.00 88.94 105 VAL A N 1
ATOM 862 C CA . VAL A 1 105 ? 11.719 1.647 -25.070 1.00 88.94 105 VAL A CA 1
ATOM 863 C C . VAL A 1 105 ? 12.351 2.949 -25.568 1.00 88.94 105 VAL A C 1
ATOM 865 O O . VAL A 1 105 ? 12.251 3.265 -26.752 1.00 88.94 105 VAL A O 1
ATOM 868 N N . ALA A 1 106 ? 13.011 3.706 -24.689 1.00 89.50 106 ALA A N 1
ATOM 869 C CA . ALA A 1 106 ? 13.697 4.937 -25.068 1.00 89.50 106 ALA A CA 1
ATOM 870 C C . ALA A 1 106 ? 14.837 4.670 -26.063 1.00 89.50 106 ALA A C 1
ATOM 872 O O . ALA A 1 106 ? 14.967 5.398 -27.045 1.00 89.50 106 ALA A O 1
ATOM 873 N N . LEU A 1 107 ? 15.595 3.595 -25.849 1.00 85.50 107 LEU A N 1
ATOM 874 C CA . LEU A 1 107 ? 16.687 3.157 -26.707 1.00 85.50 107 LEU A CA 1
ATOM 875 C C . LEU A 1 107 ? 16.183 2.762 -28.102 1.00 85.50 107 LEU A C 1
ATOM 877 O O . LEU A 1 107 ? 16.690 3.260 -29.105 1.00 85.50 107 LEU A O 1
ATOM 881 N N . ALA A 1 108 ? 15.117 1.962 -28.189 1.00 87.06 108 ALA A N 1
ATOM 882 C CA . ALA A 1 108 ? 14.489 1.618 -29.465 1.00 87.06 108 ALA A CA 1
ATOM 883 C C . ALA A 1 108 ? 13.993 2.866 -30.221 1.00 87.06 108 ALA A C 1
ATOM 885 O O . ALA A 1 108 ? 14.203 3.001 -31.427 1.00 87.06 108 ALA A O 1
ATOM 886 N N . CYS A 1 109 ? 13.376 3.813 -29.508 1.00 89.81 109 CYS A N 1
ATOM 887 C CA . CYS A 1 109 ? 12.953 5.094 -30.075 1.00 89.81 109 CYS A CA 1
ATOM 888 C C . CYS A 1 109 ? 14.130 5.947 -30.567 1.00 89.81 109 CYS A C 1
ATOM 890 O O . CYS A 1 109 ? 13.994 6.644 -31.573 1.00 89.81 109 CYS A O 1
ATOM 892 N N . PHE A 1 110 ? 15.259 5.916 -29.859 1.00 87.19 110 PHE A N 1
ATOM 893 C CA . PHE A 1 110 ? 16.474 6.627 -30.236 1.00 87.19 110 PHE A CA 1
ATOM 894 C C . PHE A 1 110 ? 17.069 6.053 -31.525 1.00 87.19 110 PHE A C 1
ATOM 896 O O . P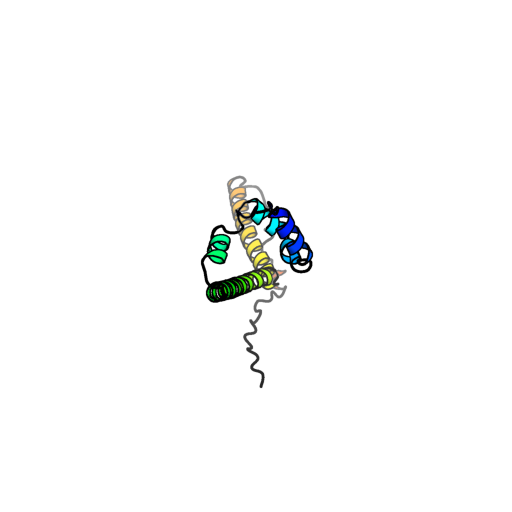HE A 1 110 ? 17.242 6.798 -32.489 1.00 87.19 110 PHE A O 1
ATOM 903 N N . HIS A 1 111 ? 17.260 4.733 -31.600 1.00 85.31 111 HIS A N 1
ATOM 904 C CA . HIS A 1 111 ? 17.769 4.070 -32.806 1.00 85.31 111 HIS A CA 1
ATOM 905 C C . HIS A 1 111 ? 16.859 4.263 -34.022 1.00 85.31 111 HIS A C 1
ATOM 907 O O . HIS A 1 111 ? 17.346 4.465 -35.130 1.00 85.31 111 HIS A O 1
ATOM 913 N N . ALA A 1 112 ? 15.536 4.287 -33.830 1.00 85.94 112 ALA A N 1
ATOM 914 C CA . ALA A 1 112 ? 14.597 4.571 -34.916 1.00 85.94 112 ALA A CA 1
ATOM 915 C C . ALA A 1 112 ? 14.763 5.981 -35.519 1.00 85.94 112 ALA A C 1
ATOM 917 O O . ALA A 1 112 ? 14.328 6.221 -36.644 1.00 85.94 112 ALA A O 1
ATOM 918 N N . ARG A 1 113 ? 15.357 6.925 -34.777 1.00 87.75 113 ARG A N 1
ATOM 919 C CA . ARG A 1 113 ? 15.578 8.316 -35.213 1.00 87.75 113 ARG A CA 1
ATOM 920 C C . ARG A 1 113 ? 17.022 8.597 -35.618 1.00 87.75 113 ARG A C 1
ATOM 922 O O . ARG A 1 113 ? 17.253 9.513 -36.402 1.00 87.75 113 ARG A O 1
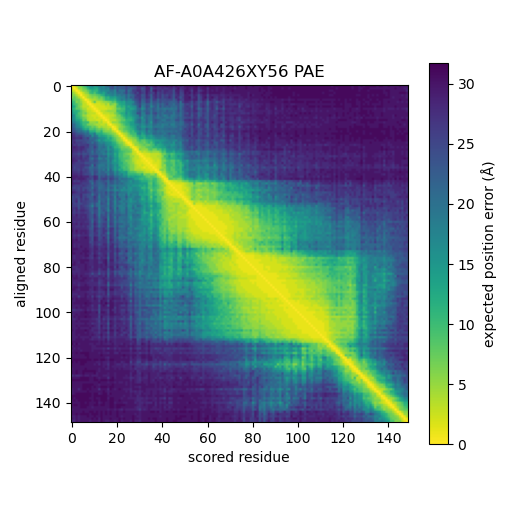ATOM 929 N N . HIS A 1 114 ? 17.969 7.825 -35.095 1.00 81.69 114 HIS A N 1
ATOM 930 C CA . HIS A 1 114 ? 19.403 8.015 -35.276 1.00 81.69 114 HIS A CA 1
ATOM 931 C C . HIS A 1 114 ? 20.068 6.661 -35.561 1.00 81.69 114 HIS A C 1
ATOM 933 O O . HIS A 1 114 ? 20.691 6.070 -34.685 1.00 81.69 114 HIS A O 1
ATOM 939 N N . LEU A 1 115 ? 19.898 6.167 -36.792 1.00 75.88 115 LEU A N 1
ATOM 940 C CA . LEU A 1 115 ? 20.340 4.831 -37.223 1.00 75.88 115 LEU A CA 1
ATOM 941 C C . LEU A 1 115 ? 21.852 4.592 -37.076 1.00 75.88 115 LEU A C 1
ATOM 943 O O . LEU A 1 115 ? 22.255 3.462 -36.821 1.00 75.88 115 LEU A O 1
ATOM 947 N N . ASP A 1 116 ? 22.659 5.647 -37.189 1.00 76.06 116 ASP A N 1
ATOM 948 C CA . ASP A 1 116 ? 24.126 5.556 -37.225 1.00 76.06 116 ASP A CA 1
ATOM 949 C C . ASP A 1 116 ? 24.785 5.971 -35.894 1.00 76.06 116 ASP A C 1
ATOM 951 O O . ASP A 1 116 ? 26.005 6.099 -35.812 1.00 76.06 116 ASP A O 1
ATOM 955 N N . ALA A 1 117 ? 23.986 6.245 -34.855 1.00 76.56 117 ALA A N 1
ATOM 956 C CA . ALA A 1 117 ? 24.490 6.660 -33.551 1.00 76.56 117 ALA A CA 1
ATOM 957 C C . ALA A 1 117 ? 24.747 5.439 -32.655 1.00 76.56 117 ALA A C 1
ATOM 959 O O . ALA A 1 117 ? 23.817 4.715 -32.292 1.00 76.56 117 ALA A O 1
ATOM 960 N N . GLU A 1 118 ? 26.008 5.239 -32.273 1.00 72.38 118 GLU A N 1
ATOM 961 C CA . GLU A 1 118 ? 26.398 4.249 -31.268 1.00 72.38 118 GLU A CA 1
ATOM 962 C C . GLU A 1 118 ? 25.956 4.715 -29.872 1.00 72.38 118 GLU A C 1
ATOM 964 O O . GLU A 1 118 ? 26.178 5.864 -29.481 1.00 72.38 118 GLU A O 1
ATOM 969 N N . VAL A 1 119 ? 25.302 3.824 -29.124 1.00 67.75 119 VAL A N 1
ATOM 970 C CA . VAL A 1 119 ? 24.977 4.017 -27.706 1.00 67.75 119 VAL A CA 1
ATOM 971 C C . VAL A 1 119 ? 25.933 3.154 -26.889 1.00 67.75 119 VAL A C 1
ATOM 973 O O . VAL A 1 119 ? 26.108 1.976 -27.195 1.00 67.75 119 VAL A O 1
ATOM 976 N N . GLU A 1 120 ? 26.560 3.764 -25.881 1.00 67.88 120 GLU A N 1
ATOM 977 C CA . GLU A 1 120 ? 27.404 3.089 -24.888 1.00 67.88 120 GLU A CA 1
ATOM 978 C C . GLU A 1 120 ? 26.626 1.964 -24.187 1.00 67.88 120 GLU A C 1
ATOM 980 O O . GLU A 1 120 ? 25.406 2.050 -24.036 1.00 67.88 120 GLU A O 1
ATOM 985 N N . GLU A 1 121 ? 27.349 0.905 -23.822 1.00 62.12 121 GLU A N 1
ATOM 986 C CA . GLU A 1 121 ? 26.856 -0.398 -23.363 1.00 62.12 121 GLU A CA 1
ATOM 987 C C . GLU A 1 121 ? 25.652 -0.305 -22.407 1.00 62.12 121 GLU A C 1
ATOM 989 O O . GLU A 1 121 ? 25.609 0.552 -21.519 1.00 62.12 121 GLU A O 1
ATOM 994 N N . ASP A 1 122 ? 24.653 -1.179 -22.607 1.00 66.62 122 ASP A N 1
ATOM 995 C CA . ASP A 1 122 ? 23.438 -1.200 -21.787 1.00 66.62 122 ASP A CA 1
ATOM 996 C C . ASP A 1 122 ? 23.846 -1.394 -20.312 1.00 66.62 122 ASP A C 1
ATOM 998 O O . ASP A 1 122 ? 24.388 -2.441 -19.958 1.00 66.62 122 ASP A O 1
ATOM 1002 N N . PRO A 1 123 ? 23.566 -0.438 -19.408 1.00 68.38 123 PRO A N 1
ATOM 1003 C CA . PRO A 1 123 ? 23.924 -0.568 -17.994 1.00 68.38 123 PRO A CA 1
ATOM 1004 C C . PRO A 1 123 ? 23.267 -1.774 -17.297 1.00 68.38 123 PRO A C 1
ATOM 1006 O O . PRO A 1 123 ? 23.539 -2.029 -16.124 1.00 68.38 123 PRO A O 1
ATOM 1009 N N . PHE A 1 124 ? 22.352 -2.468 -17.983 1.00 64.12 124 PHE A N 1
ATOM 1010 C CA . PHE A 1 124 ? 21.621 -3.641 -17.513 1.00 64.12 124 PHE A CA 1
ATOM 1011 C C . PHE A 1 124 ? 21.959 -4.929 -18.274 1.00 64.12 124 PHE A C 1
ATOM 1013 O O . PHE A 1 124 ? 21.339 -5.961 -17.996 1.00 64.12 124 PHE A O 1
ATOM 1020 N N . THR A 1 125 ? 22.906 -4.917 -19.220 1.00 67.12 125 THR A N 1
ATOM 1021 C CA . THR A 1 125 ? 23.459 -6.174 -19.738 1.00 67.12 125 THR A CA 1
ATOM 1022 C C . THR A 1 125 ? 24.296 -6.835 -18.649 1.00 67.12 125 THR A C 1
ATOM 1024 O O . THR A 1 125 ? 25.285 -6.278 -18.197 1.00 67.12 125 THR A O 1
ATOM 1027 N N . ILE A 1 126 ? 23.872 -8.022 -18.208 1.00 60.91 126 ILE A N 1
ATOM 1028 C CA . ILE A 1 126 ? 24.650 -8.864 -17.295 1.00 60.91 126 ILE A CA 1
ATOM 1029 C C . ILE A 1 126 ? 25.848 -9.375 -18.093 1.00 60.91 126 ILE A C 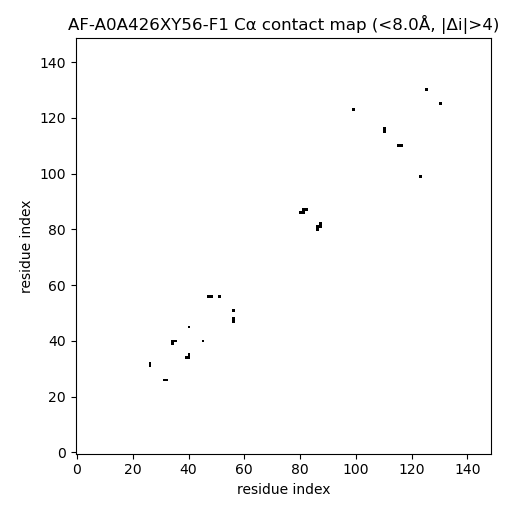1
ATOM 1031 O O . ILE A 1 126 ? 25.667 -10.115 -19.066 1.00 60.91 126 ILE A O 1
ATOM 1035 N N . HIS A 1 127 ? 27.049 -8.951 -17.715 1.00 61.81 127 HIS A N 1
ATOM 1036 C CA . HIS A 1 127 ? 28.275 -9.445 -18.326 1.00 61.81 127 HIS A CA 1
ATOM 1037 C C . HIS A 1 127 ? 28.588 -10.853 -17.790 1.00 61.81 127 HIS A C 1
ATOM 1039 O O . HIS A 1 127 ? 28.221 -11.175 -16.660 1.00 61.81 127 HIS A O 1
ATOM 1045 N N . PRO A 1 128 ? 29.265 -11.729 -18.550 1.00 58.84 128 PRO A N 1
ATOM 1046 C CA . PRO A 1 128 ? 29.660 -13.052 -18.055 1.00 58.84 128 PRO A CA 1
ATOM 1047 C C . PRO A 1 128 ? 30.565 -12.987 -16.806 1.00 58.84 128 PRO A C 1
ATOM 1049 O O . PRO A 1 128 ? 30.660 -13.955 -16.054 1.00 58.84 128 PRO A O 1
ATOM 1052 N N . GLU A 1 129 ? 31.201 -11.846 -16.537 1.00 57.88 129 GLU A N 1
ATOM 1053 C CA . GLU A 1 129 ? 31.905 -11.547 -15.289 1.00 57.88 129 GLU A CA 1
ATOM 1054 C C . GLU A 1 129 ? 30.952 -11.357 -14.089 1.00 57.88 129 GLU A C 1
ATOM 1056 O O . GLU A 1 129 ? 31.311 -11.715 -12.965 1.00 57.88 129 GLU A O 1
ATOM 1061 N N . ASP A 1 130 ? 29.729 -10.863 -14.315 1.00 61.34 130 ASP A N 1
ATOM 1062 C CA . ASP A 1 130 ? 28.683 -10.696 -13.294 1.00 61.34 130 ASP A CA 1
ATOM 1063 C C . ASP A 1 130 ? 28.020 -12.034 -12.916 1.00 61.34 130 ASP A C 1
ATOM 1065 O O . ASP A 1 130 ? 27.538 -12.186 -11.793 1.00 61.34 130 ASP A O 1
ATOM 1069 N N . ASP A 1 131 ? 28.057 -13.040 -13.802 1.00 59.34 131 ASP A N 1
ATOM 1070 C CA . ASP A 1 131 ? 27.615 -14.419 -13.515 1.00 59.34 131 ASP A CA 1
ATOM 1071 C C . ASP A 1 131 ? 28.497 -15.120 -12.459 1.00 59.34 131 ASP A C 1
ATOM 1073 O O . ASP A 1 131 ? 28.086 -16.112 -11.846 1.00 59.34 131 ASP A O 1
ATOM 1077 N N . LEU A 1 132 ? 29.709 -14.604 -12.217 1.00 58.06 132 LEU A N 1
ATOM 1078 C CA . LEU A 1 132 ? 30.611 -15.079 -11.162 1.00 58.06 132 LEU A CA 1
ATOM 1079 C C . LEU A 1 132 ? 30.279 -14.479 -9.790 1.00 58.06 132 LEU A C 1
ATOM 1081 O O . LEU A 1 132 ? 30.803 -14.944 -8.774 1.00 58.06 132 LEU A O 1
ATOM 1085 N N . VAL A 1 133 ? 29.404 -13.470 -9.742 1.00 55.72 133 VAL A N 1
ATOM 1086 C CA . VAL A 1 133 ? 28.893 -12.897 -8.499 1.00 55.72 133 VAL A CA 1
ATOM 1087 C C . VAL A 1 133 ? 27.708 -13.756 -8.050 1.00 55.72 133 VAL A C 1
ATOM 1089 O O . VAL A 1 133 ? 26.663 -13.759 -8.704 1.00 55.72 133 VAL A O 1
ATOM 1092 N N . PRO A 1 134 ? 27.823 -14.520 -6.947 1.00 49.66 134 PRO A N 1
ATOM 1093 C CA . PRO A 1 134 ? 26.752 -15.404 -6.517 1.00 49.66 134 PRO A CA 1
ATOM 1094 C C . PRO A 1 134 ? 25.522 -14.575 -6.138 1.00 49.66 134 PRO A C 1
ATOM 1096 O O . PRO A 1 134 ? 25.468 -13.936 -5.090 1.00 49.66 134 PRO A O 1
ATOM 1099 N N . MET A 1 135 ? 24.515 -14.591 -7.007 1.00 62.00 135 MET A N 1
ATOM 1100 C CA . MET A 1 135 ? 23.201 -14.035 -6.719 1.00 62.00 135 MET A CA 1
ATOM 1101 C C . MET A 1 135 ? 22.434 -15.046 -5.865 1.00 62.00 135 MET A C 1
ATOM 1103 O O . MET A 1 135 ? 22.233 -16.191 -6.278 1.00 62.00 135 MET A O 1
ATOM 1107 N N . GLU A 1 136 ? 22.021 -14.650 -4.662 1.00 58.09 136 GLU A N 1
ATOM 1108 C CA . GLU A 1 136 ? 21.268 -15.507 -3.745 1.00 58.09 136 GLU A CA 1
ATOM 1109 C C . GLU A 1 136 ? 19.877 -15.801 -4.342 1.00 58.09 136 GLU A C 1
ATOM 1111 O O . GLU A 1 136 ? 18.952 -14.993 -4.291 1.00 58.09 136 GLU A O 1
ATOM 1116 N N . ARG A 1 137 ? 19.758 -16.955 -5.010 1.00 63.25 137 ARG A N 1
ATOM 1117 C CA . ARG A 1 137 ? 18.568 -17.360 -5.780 1.00 63.25 137 ARG A CA 1
ATOM 1118 C C . ARG A 1 137 ? 17.434 -17.916 -4.918 1.00 63.25 137 ARG A C 1
ATOM 1120 O O . ARG A 1 137 ? 16.322 -18.075 -5.416 1.00 63.25 137 ARG A O 1
ATOM 1127 N N . GLN A 1 138 ? 17.707 -18.247 -3.659 1.00 55.91 138 GLN A N 1
ATOM 1128 C CA . GLN A 1 138 ? 16.772 -18.934 -2.774 1.00 55.91 138 GLN A CA 1
ATOM 1129 C C . GLN A 1 138 ? 16.926 -18.400 -1.353 1.00 55.91 138 GLN A C 1
ATOM 1131 O O . GLN A 1 138 ? 17.829 -18.799 -0.628 1.00 55.91 138 GLN A O 1
ATOM 1136 N N . HIS A 1 139 ? 16.015 -17.512 -0.963 1.00 62.00 139 HIS A N 1
ATOM 1137 C CA . HIS A 1 139 ? 15.742 -17.260 0.444 1.00 62.00 139 HIS A CA 1
ATOM 1138 C C . HIS A 1 139 ? 14.605 -18.207 0.834 1.00 62.00 139 HIS A C 1
ATOM 1140 O O . HIS A 1 139 ? 13.500 -18.092 0.299 1.00 62.00 139 HIS A O 1
ATOM 1146 N N . ALA A 1 140 ? 14.897 -19.212 1.659 1.00 56.91 140 ALA A N 1
ATOM 1147 C CA . ALA A 1 140 ? 13.866 -20.108 2.164 1.00 56.91 140 ALA A CA 1
ATOM 1148 C C . ALA A 1 140 ? 12.933 -19.301 3.074 1.00 56.91 140 ALA A C 1
ATOM 1150 O O . ALA A 1 140 ? 13.397 -18.653 4.009 1.00 56.91 140 ALA A O 1
ATOM 1151 N N . PHE A 1 141 ? 11.632 -19.319 2.786 1.00 55.75 141 PHE A N 1
ATOM 1152 C CA . PHE A 1 141 ? 10.647 -18.828 3.740 1.00 55.75 141 PHE A CA 1
ATOM 1153 C C . PHE A 1 141 ? 10.634 -19.796 4.924 1.00 55.75 141 PHE A C 1
ATOM 1155 O O . PHE A 1 141 ? 10.444 -20.999 4.745 1.00 55.75 141 PHE A O 1
ATOM 1162 N N . ASP A 1 142 ? 10.924 -19.282 6.116 1.00 73.62 142 ASP A N 1
ATOM 1163 C CA . ASP A 1 142 ? 10.884 -20.065 7.345 1.00 73.62 142 ASP A CA 1
ATOM 1164 C C . ASP A 1 142 ? 9.423 -20.250 7.782 1.00 73.62 142 ASP A C 1
ATOM 1166 O O . ASP A 1 142 ? 8.843 -19.396 8.450 1.00 73.62 142 ASP A O 1
ATOM 1170 N N . ASP A 1 143 ? 8.817 -21.365 7.365 1.00 70.44 143 ASP A N 1
ATOM 1171 C CA . ASP A 1 143 ? 7.447 -21.766 7.724 1.00 70.44 143 ASP A CA 1
ATOM 1172 C C . ASP A 1 143 ? 7.379 -22.496 9.088 1.00 70.44 143 ASP A C 1
ATOM 1174 O O . ASP A 1 143 ? 6.399 -23.184 9.399 1.00 70.44 143 ASP A O 1
ATOM 1178 N N . SER A 1 144 ? 8.418 -22.383 9.924 1.00 71.56 144 SER A N 1
ATOM 1179 C CA . SER A 1 144 ? 8.475 -23.038 11.233 1.00 71.56 144 SER A CA 1
ATOM 1180 C C . SER A 1 144 ? 7.484 -22.406 12.215 1.00 71.56 144 SER A C 1
ATOM 1182 O O . SER A 1 144 ? 7.766 -21.412 12.882 1.00 71.56 144 SER A O 1
ATOM 1184 N N . VAL A 1 145 ? 6.303 -23.011 12.357 1.00 59.44 145 VAL A N 1
ATOM 1185 C CA . VAL A 1 145 ? 5.391 -22.716 13.467 1.00 59.44 145 VAL A CA 1
ATOM 1186 C C . VAL A 1 145 ? 5.994 -23.322 14.738 1.00 59.44 145 VAL A C 1
ATOM 1188 O O . VAL A 1 145 ? 5.930 -24.536 14.935 1.00 59.44 145 VAL A O 1
ATOM 1191 N N . SER A 1 146 ? 6.590 -22.491 15.598 1.00 61.28 146 SER A N 1
ATOM 1192 C CA . SER A 1 146 ? 7.022 -22.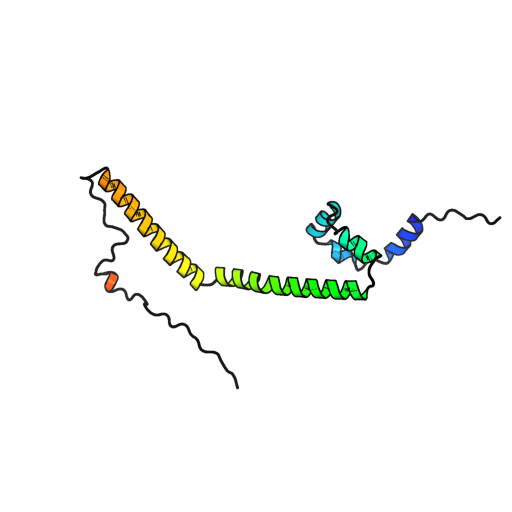898 16.942 1.00 61.28 146 SER A CA 1
ATOM 1193 C C . SER A 1 146 ? 5.819 -23.370 17.761 1.00 61.28 146 SER A C 1
ATOM 1195 O O . SER A 1 146 ? 5.106 -22.573 18.366 1.00 61.28 146 SER A O 1
ATOM 1197 N N . LEU A 1 147 ? 5.585 -24.679 17.776 1.00 56.47 147 LEU A N 1
ATOM 1198 C CA . LEU A 1 147 ? 4.815 -25.343 18.820 1.00 56.47 147 LEU A CA 1
ATOM 1199 C C . LEU A 1 147 ? 5.759 -25.552 20.009 1.00 56.47 147 LEU A C 1
ATOM 1201 O O . LEU A 1 147 ? 6.559 -26.487 20.018 1.00 56.47 147 LEU A O 1
ATOM 1205 N N . GLU A 1 148 ? 5.700 -24.637 20.977 1.00 57.88 148 GLU A N 1
ATOM 1206 C CA . GLU A 1 148 ? 6.288 -24.846 22.305 1.00 57.88 148 GLU A CA 1
ATOM 1207 C C . GLU A 1 148 ? 5.502 -25.935 23.070 1.00 57.88 148 GLU A C 1
ATOM 1209 O O . GLU A 1 148 ? 4.273 -25.984 22.937 1.00 57.88 148 GLU A O 1
ATOM 1214 N N . PRO A 1 149 ? 6.171 -26.802 23.856 1.00 62.16 149 PRO A N 1
ATOM 1215 C CA . PRO A 1 149 ? 5.527 -27.656 24.855 1.00 62.16 149 PRO A CA 1
ATOM 1216 C C . PRO A 1 149 ? 5.180 -26.919 26.158 1.00 62.16 149 PRO A C 1
ATOM 1218 O O . PRO A 1 149 ? 5.952 -26.026 26.573 1.00 62.16 149 PRO A O 1
#